Protein AF-A0A3S1H5F4-F1 (afdb_monomer_lite)

Radius of gyration: 10.46 Å; chains: 1; bounding box: 20×22×27 Å

Structure (mmCIF, N/CA/C/O backbone):
data_AF-A0A3S1H5F4-F1
#
_entry.id   AF-A0A3S1H5F4-F1
#
loop_
_atom_site.group_PDB
_atom_site.id
_atom_site.type_symbol
_atom_site.label_atom_id
_atom_site.label_alt_id
_atom_site.label_comp_id
_atom_site.label_asym_id
_atom_site.label_entity_id
_atom_site.label_seq_id
_atom_site.pdbx_PDB_ins_code
_atom_site.Cartn_x
_atom_site.Cartn_y
_atom_site.Cartn_z
_atom_site.occupancy
_atom_site.B_iso_or_equiv
_atom_site.auth_seq_id
_atom_site.auth_comp_id
_atom_site.auth_asym_id
_atom_site.auth_atom_id
_atom_site.pdbx_PDB_model_num
ATOM 1 N N . PRO A 1 1 ? -11.735 10.276 -8.066 1.00 67.06 1 PRO A N 1
ATOM 2 C CA . PRO A 1 1 ? -10.264 10.498 -8.041 1.00 67.06 1 PRO A CA 1
ATOM 3 C C . PRO A 1 1 ? -9.596 9.521 -9.018 1.00 67.06 1 PRO A C 1
ATOM 5 O O . PRO A 1 1 ? -10.009 8.369 -9.052 1.00 67.06 1 PRO A O 1
ATOM 8 N N . LYS A 1 2 ? -8.640 9.959 -9.852 1.00 74.00 2 LYS A N 1
ATOM 9 C CA . LYS A 1 2 ? -8.026 9.101 -10.887 1.00 74.00 2 LYS A CA 1
ATOM 10 C C . LYS A 1 2 ? -6.596 8.726 -10.500 1.00 74.00 2 LYS A C 1
ATOM 12 O O . LYS A 1 2 ? -5.750 9.609 -10.369 1.00 74.00 2 LYS A O 1
ATOM 17 N N . LEU A 1 3 ? -6.326 7.430 -10.354 1.0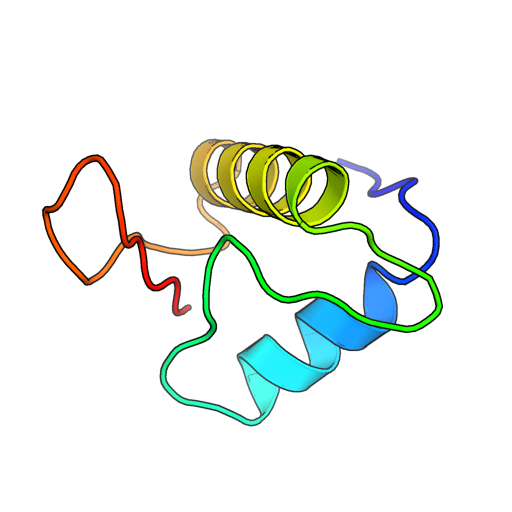0 75.06 3 LEU A N 1
ATOM 18 C CA . LEU A 1 3 ? -4.972 6.907 -10.166 1.00 75.06 3 LEU A CA 1
ATOM 19 C C . LEU A 1 3 ? -4.203 7.011 -11.489 1.00 75.06 3 LEU A C 1
ATOM 21 O O . LEU A 1 3 ? -4.717 6.650 -12.546 1.00 75.06 3 LEU A O 1
ATOM 25 N N . ARG A 1 4 ? -2.986 7.560 -11.439 1.00 78.88 4 ARG A N 1
ATOM 26 C CA . ARG A 1 4 ? -2.130 7.781 -12.622 1.00 78.88 4 ARG A CA 1
ATOM 27 C C . ARG A 1 4 ? -0.814 7.002 -12.580 1.00 78.88 4 ARG A C 1
ATOM 29 O O . ARG A 1 4 ? -0.031 7.102 -13.518 1.00 78.88 4 ARG A O 1
ATOM 36 N N . ALA A 1 5 ? -0.551 6.266 -11.500 1.00 77.19 5 ALA A N 1
ATOM 37 C CA . ALA A 1 5 ? 0.646 5.443 -11.396 1.00 77.19 5 ALA A CA 1
ATOM 38 C C . ALA A 1 5 ? 0.569 4.284 -12.401 1.00 77.19 5 ALA A C 1
ATOM 40 O O . ALA A 1 5 ? -0.444 3.583 -12.464 1.00 77.19 5 ALA A O 1
ATOM 41 N N . LYS A 1 6 ? 1.642 4.076 -13.174 1.00 73.38 6 LYS A N 1
ATOM 42 C CA . LYS A 1 6 ? 1.814 2.839 -13.945 1.00 73.38 6 LYS A CA 1
ATOM 43 C C . LYS A 1 6 ? 1.849 1.673 -12.944 1.00 73.38 6 LYS A C 1
ATOM 45 O O . LYS A 1 6 ? 2.519 1.787 -11.926 1.00 73.38 6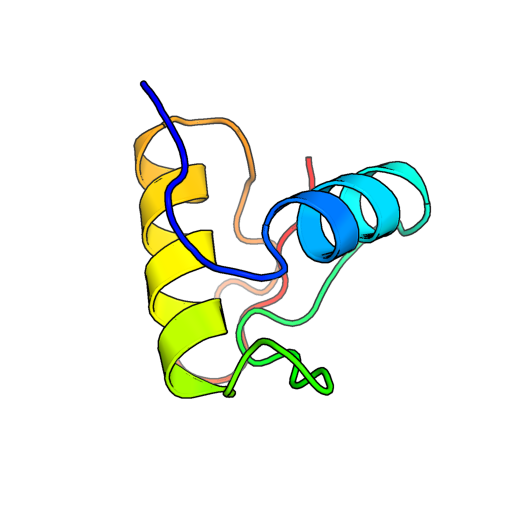 LYS A O 1
ATOM 50 N N . GLY A 1 7 ? 1.058 0.625 -13.180 1.00 79.38 7 GLY A N 1
ATOM 51 C CA . GLY A 1 7 ? 0.903 -0.509 -12.252 1.00 79.38 7 GLY A CA 1
ATOM 52 C C . GLY A 1 7 ? -0.159 -0.339 -11.151 1.00 79.38 7 GLY A C 1
ATOM 53 O O . GLY A 1 7 ? -0.316 -1.221 -10.316 1.00 79.38 7 GLY A O 1
ATOM 54 N N . ALA A 1 8 ? -0.940 0.752 -11.137 1.00 80.88 8 ALA A N 1
ATOM 55 C CA . ALA A 1 8 ? -2.047 0.889 -10.178 1.00 80.88 8 ALA A CA 1
ATOM 56 C C . ALA A 1 8 ? -3.099 -0.232 -10.310 1.00 80.88 8 ALA A C 1
ATOM 58 O O . ALA A 1 8 ? -3.709 -0.609 -9.315 1.00 80.88 8 ALA A O 1
ATOM 59 N N . GLY A 1 9 ? -3.293 -0.767 -11.522 1.00 84.31 9 GLY A N 1
ATOM 60 C CA . GLY A 1 9 ? -4.162 -1.923 -11.757 1.00 84.31 9 GLY A CA 1
ATOM 61 C C . GLY A 1 9 ? -3.676 -3.176 -11.029 1.00 84.31 9 GLY A C 1
ATOM 62 O O . GLY A 1 9 ? -4.473 -3.829 -10.366 1.00 84.31 9 GLY A O 1
ATOM 63 N N . ASP A 1 10 ? -2.370 -3.446 -11.067 1.00 84.88 10 ASP A N 1
ATOM 64 C CA . ASP A 1 10 ? -1.754 -4.601 -10.401 1.00 84.88 10 ASP A CA 1
ATOM 65 C C . ASP A 1 10 ? -1.953 -4.532 -8.881 1.00 84.88 10 ASP A C 1
ATOM 67 O O . ASP A 1 10 ? -2.274 -5.527 -8.239 1.00 84.88 10 ASP A O 1
ATOM 71 N N . VAL A 1 11 ? -1.834 -3.332 -8.303 1.00 85.00 11 VAL A N 1
ATOM 72 C CA . VAL A 1 11 ? -2.063 -3.111 -6.866 1.00 85.00 11 VAL A CA 1
ATOM 73 C C . VAL A 1 11 ? -3.526 -3.322 -6.488 1.00 85.00 11 VAL A C 1
ATOM 75 O O . VAL A 1 11 ? -3.798 -3.911 -5.447 1.00 85.00 11 VAL A O 1
ATOM 78 N N . ILE A 1 12 ? -4.469 -2.876 -7.323 1.00 86.50 12 ILE A N 1
ATOM 79 C CA . ILE A 1 12 ? -5.901 -3.119 -7.093 1.00 86.50 12 ILE A CA 1
ATOM 80 C C . ILE A 1 12 ? -6.204 -4.614 -7.179 1.00 86.50 12 ILE A C 1
ATOM 82 O O . ILE A 1 12 ? -6.900 -5.139 -6.318 1.00 86.50 12 ILE A O 1
ATOM 86 N N . PHE A 1 13 ? -5.669 -5.302 -8.188 1.00 89.06 13 PHE A N 1
ATOM 87 C CA . PHE A 1 13 ? -5.849 -6.743 -8.333 1.00 89.06 13 PHE A CA 1
ATOM 88 C C . PHE A 1 13 ? -5.325 -7.497 -7.108 1.00 89.06 13 PHE A C 1
ATOM 90 O O . PHE A 1 13 ? -6.016 -8.364 -6.577 1.00 89.06 13 PHE A O 1
ATOM 97 N N . LEU A 1 14 ? -4.141 -7.124 -6.618 1.00 89.50 14 LEU A N 1
ATOM 98 C CA . LEU A 1 14 ? -3.550 -7.748 -5.441 1.00 89.50 14 LEU A CA 1
ATOM 99 C C . LEU A 1 14 ? -4.377 -7.477 -4.177 1.00 89.50 14 LEU A C 1
ATOM 101 O O . LEU A 1 14 ? -4.623 -8.398 -3.414 1.00 89.50 14 LEU A O 1
ATOM 105 N N . LEU A 1 15 ? -4.879 -6.252 -3.991 1.00 89.50 15 LEU A N 1
ATOM 106 C CA . LEU A 1 15 ? -5.781 -5.912 -2.880 1.00 89.50 15 LEU A CA 1
ATOM 107 C C . LEU A 1 15 ? -7.108 -6.682 -2.909 1.00 89.50 15 LEU A C 1
ATOM 109 O O . LEU A 1 15 ? -7.711 -6.883 -1.864 1.00 89.50 15 LEU A O 1
ATOM 113 N N . LEU A 1 16 ? -7.582 -7.076 -4.093 1.00 89.81 16 LEU A N 1
ATOM 114 C CA . LEU A 1 16 ? -8.781 -7.906 -4.244 1.00 89.81 16 LEU A CA 1
ATOM 115 C C . LEU A 1 16 ? -8.500 -9.403 -4.054 1.00 89.81 16 LEU A C 1
ATOM 117 O O . LEU A 1 16 ? -9.441 -10.166 -3.854 1.00 89.81 16 LEU A O 1
ATOM 121 N N . SER A 1 17 ? -7.238 -9.818 -4.165 1.00 92.25 17 SER A N 1
ATOM 122 C CA . SER A 1 17 ? -6.830 -11.228 -4.119 1.00 92.25 17 SER A CA 1
ATOM 123 C C . SER A 1 17 ? -6.240 -11.638 -2.769 1.00 92.25 17 SER A C 1
ATOM 125 O O . SER A 1 17 ? -6.302 -12.810 -2.418 1.00 92.25 17 SER A O 1
ATOM 127 N N . GLU A 1 18 ? -5.669 -10.689 -2.028 1.00 91.62 18 GLU A N 1
ATOM 128 C CA . GLU A 1 18 ? -4.939 -10.913 -0.779 1.00 91.62 18 GLU A CA 1
ATOM 129 C C . GLU A 1 18 ? -5.593 -10.148 0.379 1.00 91.62 18 GLU A C 1
ATOM 131 O O . GLU A 1 18 ? -5.986 -8.992 0.220 1.00 91.62 18 GLU A O 1
ATOM 136 N N . ASP A 1 19 ? -5.611 -10.740 1.578 1.00 89.62 19 ASP A N 1
ATOM 137 C CA . ASP A 1 19 ? -6.142 -10.084 2.787 1.00 89.62 19 ASP A CA 1
ATOM 138 C C . ASP A 1 19 ? -5.322 -8.843 3.194 1.00 89.62 19 ASP A C 1
ATOM 140 O O . ASP A 1 19 ? -5.838 -7.905 3.809 1.00 89.62 19 ASP A O 1
ATOM 144 N N . ALA A 1 20 ? -4.023 -8.832 2.872 1.00 93.81 20 ALA A N 1
ATOM 145 C CA . ALA A 1 20 ? -3.121 -7.732 3.183 1.00 93.81 20 ALA A CA 1
ATOM 146 C C . ALA A 1 20 ? -1.962 -7.623 2.183 1.00 93.81 20 ALA A C 1
ATOM 148 O O . ALA A 1 20 ? -1.294 -8.600 1.853 1.00 93.81 20 ALA A O 1
ATOM 149 N N . VAL A 1 21 ? -1.644 -6.392 1.783 1.00 95.44 21 VAL A N 1
ATOM 150 C CA . VAL A 1 21 ? -0.559 -6.061 0.855 1.00 95.44 21 VAL A CA 1
ATOM 151 C C . VAL A 1 21 ? 0.476 -5.163 1.528 1.00 95.44 21 VAL A C 1
ATOM 153 O O . VAL A 1 21 ? 0.151 -4.222 2.252 1.00 95.44 21 VAL A O 1
ATOM 156 N N . SER A 1 22 ? 1.760 -5.413 1.259 1.00 95.12 22 SER A N 1
ATOM 157 C CA . SER A 1 22 ? 2.834 -4.540 1.736 1.00 95.12 22 SER A CA 1
ATOM 158 C C . SER A 1 22 ? 2.757 -3.147 1.112 1.00 95.12 22 SER A C 1
ATOM 160 O O . SER A 1 22 ? 2.818 -2.991 -0.108 1.00 95.12 22 SER A O 1
ATOM 162 N N . GLY A 1 23 ? 2.780 -2.111 1.954 1.00 93.88 23 GLY A N 1
ATOM 163 C CA . GLY A 1 23 ? 2.860 -0.713 1.520 1.00 93.88 23 GLY A CA 1
ATOM 164 C C . GLY A 1 23 ? 4.135 -0.361 0.746 1.00 93.88 23 GLY A C 1
ATOM 165 O O . G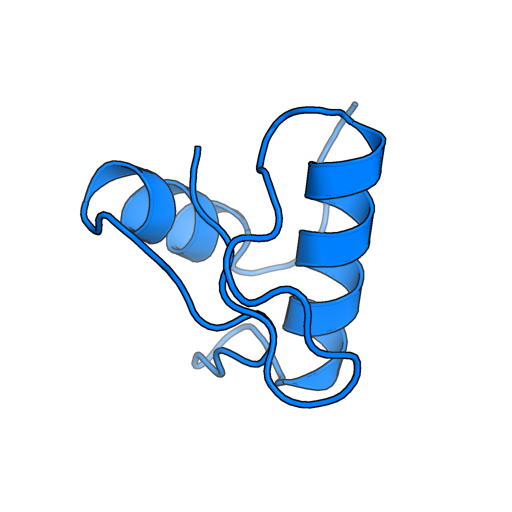LY A 1 23 ? 4.226 0.699 0.131 1.00 93.88 23 GLY A O 1
ATOM 166 N N . SER A 1 24 ? 5.139 -1.237 0.780 1.00 94.19 24 SER A N 1
ATOM 167 C CA . SER A 1 24 ? 6.393 -1.119 0.032 1.00 94.19 24 SER A CA 1
ATOM 168 C C . SER A 1 24 ? 6.556 -2.191 -1.046 1.00 94.19 24 SER A C 1
ATOM 170 O O . SER A 1 24 ? 7.689 -2.452 -1.455 1.00 94.19 24 SER A O 1
ATOM 172 N N . LEU A 1 25 ? 5.453 -2.800 -1.500 1.00 93.69 25 LEU A N 1
ATOM 173 C CA . LEU A 1 25 ? 5.440 -3.720 -2.637 1.00 93.69 25 LEU A CA 1
ATOM 174 C C . LEU A 1 25 ? 6.262 -3.140 -3.793 1.00 93.69 25 LEU A C 1
ATOM 176 O O . LEU A 1 25 ? 6.152 -1.956 -4.110 1.00 93.69 25 LEU A O 1
ATOM 180 N N . THR A 1 26 ? 7.098 -3.967 -4.407 1.00 93.38 26 THR A N 1
ATOM 181 C CA . THR A 1 26 ? 7.825 -3.604 -5.623 1.00 93.38 26 THR A CA 1
ATOM 182 C C . THR A 1 26 ? 7.364 -4.536 -6.730 1.00 93.38 26 THR A C 1
ATOM 184 O O . THR A 1 26 ? 7.329 -5.746 -6.529 1.00 93.38 26 THR A O 1
ATOM 187 N N . THR A 1 27 ? 6.991 -3.965 -7.868 1.00 89.19 27 THR A N 1
ATOM 188 C CA . THR A 1 27 ? 6.668 -4.697 -9.098 1.00 89.19 27 THR A CA 1
ATOM 189 C C . THR A 1 27 ? 7.496 -4.114 -10.237 1.00 89.19 27 THR A C 1
ATOM 191 O O . THR A 1 27 ? 8.133 -3.070 -10.068 1.00 89.19 27 THR A O 1
ATOM 194 N N . ASP A 1 28 ? 7.444 -4.728 -11.415 1.00 88.88 28 ASP A N 1
ATOM 195 C CA . ASP A 1 28 ? 8.143 -4.231 -12.608 1.00 88.88 28 ASP A CA 1
ATOM 196 C C . ASP A 1 28 ? 7.780 -2.774 -12.955 1.00 88.88 28 ASP A C 1
ATOM 198 O O . ASP A 1 28 ? 8.588 -2.036 -13.517 1.00 88.88 28 ASP A O 1
ATOM 202 N N . ASN A 1 29 ? 6.574 -2.331 -12.573 1.00 87.12 29 ASN A N 1
ATOM 203 C CA . ASN A 1 29 ? 6.045 -0.998 -12.874 1.00 87.12 29 ASN A CA 1
ATOM 204 C C . ASN A 1 29 ? 5.981 -0.054 -11.659 1.00 87.12 29 ASN A C 1
ATOM 206 O O . ASN A 1 29 ? 5.729 1.143 -11.829 1.00 87.12 29 ASN A O 1
ATOM 210 N N . LEU A 1 30 ? 6.207 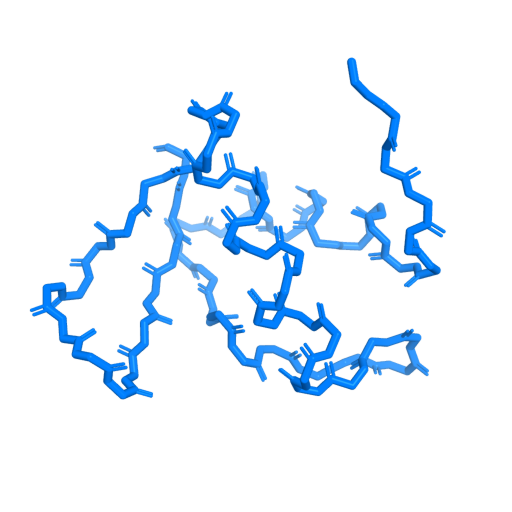-0.558 -10.442 1.00 89.75 30 LEU A N 1
ATOM 211 C CA . LEU A 1 30 ? 6.101 0.199 -9.193 1.00 89.75 30 LEU A CA 1
ATOM 212 C C . LEU A 1 30 ? 7.340 -0.006 -8.328 1.00 89.75 30 LEU A C 1
ATOM 214 O O . LEU A 1 30 ? 7.572 -1.076 -7.773 1.00 89.75 30 LEU A O 1
ATOM 218 N N . SER A 1 31 ? 8.101 1.070 -8.129 1.00 94.06 31 SER A N 1
ATOM 219 C CA 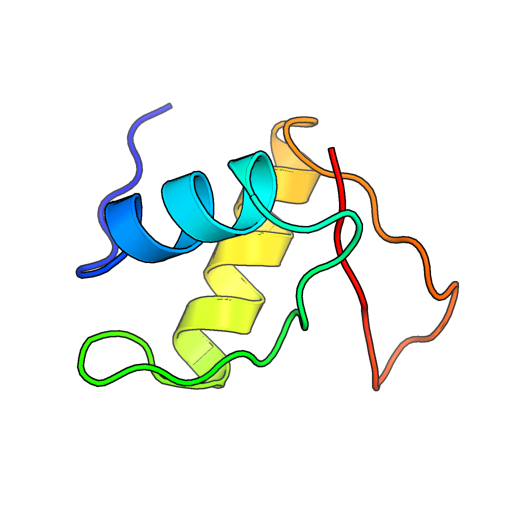. SER A 1 31 ? 9.144 1.084 -7.105 1.00 94.06 31 SER A CA 1
ATOM 220 C C . SER A 1 31 ? 8.529 1.117 -5.705 1.00 94.06 31 SER A C 1
ATOM 222 O O . SER A 1 31 ? 7.448 1.676 -5.502 1.00 94.06 31 SER A O 1
ATOM 224 N N . ARG A 1 32 ? 9.275 0.651 -4.697 1.00 93.75 32 ARG A N 1
ATOM 225 C CA . ARG A 1 32 ? 8.854 0.732 -3.287 1.00 93.75 32 ARG A CA 1
ATOM 226 C C . ARG A 1 32 ? 8.413 2.136 -2.839 1.00 93.75 32 ARG A C 1
ATOM 228 O O . ARG A 1 32 ? 7.581 2.265 -1.947 1.00 93.75 32 ARG A O 1
ATOM 235 N N . PHE A 1 33 ? 8.983 3.196 -3.422 1.00 94.19 33 PHE A N 1
ATOM 236 C CA . PHE A 1 33 ? 8.633 4.582 -3.096 1.00 94.19 33 PHE A CA 1
ATOM 237 C C . PHE A 1 33 ? 7.317 5.004 -3.757 1.00 94.19 33 PHE A C 1
ATOM 239 O O . PHE A 1 33 ? 6.502 5.680 -3.129 1.00 94.19 33 PHE A O 1
ATOM 246 N N . ALA A 1 34 ? 7.097 4.581 -5.005 1.00 93.19 34 ALA A N 1
ATOM 247 C CA . ALA A 1 34 ? 5.846 4.815 -5.714 1.00 93.19 34 ALA A CA 1
ATOM 248 C C . ALA A 1 34 ? 4.684 4.066 -5.042 1.00 93.19 34 ALA A C 1
ATOM 250 O O . ALA A 1 34 ? 3.630 4.665 -4.838 1.00 93.19 34 ALA A O 1
ATOM 251 N N . SER A 1 35 ? 4.904 2.823 -4.600 1.00 94.50 35 SER A N 1
ATOM 252 C CA . SER A 1 35 ? 3.916 2.043 -3.843 1.00 94.50 35 SER A CA 1
ATOM 253 C C . SER A 1 35 ? 3.542 2.711 -2.529 1.00 94.50 35 SER A C 1
ATOM 255 O O . SER A 1 35 ? 2.359 2.898 -2.269 1.00 94.50 35 SER A O 1
ATOM 257 N N . ARG A 1 36 ? 4.524 3.182 -1.746 1.00 94.00 36 ARG A N 1
ATOM 258 C CA . ARG A 1 36 ? 4.245 3.915 -0.498 1.00 94.00 36 ARG A CA 1
ATOM 259 C C . ARG A 1 36 ? 3.324 5.106 -0.735 1.00 94.00 36 ARG A C 1
ATOM 261 O O . ARG A 1 36 ? 2.301 5.234 -0.073 1.00 94.00 36 ARG A O 1
ATOM 268 N N . ARG A 1 37 ? 3.643 5.934 -1.734 1.00 94.25 37 ARG A N 1
ATOM 269 C CA . ARG A 1 37 ? 2.838 7.115 -2.070 1.00 94.25 37 ARG A CA 1
ATOM 270 C C . ARG A 1 37 ? 1.457 6.743 -2.619 1.00 94.25 37 ARG A C 1
ATOM 272 O O . ARG A 1 37 ? 0.496 7.468 -2.380 1.00 94.25 37 ARG A O 1
ATOM 279 N N . LEU A 1 38 ? 1.346 5.635 -3.354 1.00 94.25 38 LEU A N 1
ATOM 280 C CA . LEU A 1 38 ? 0.068 5.105 -3.827 1.00 94.25 38 LEU A CA 1
ATOM 281 C C . LEU A 1 38 ? -0.810 4.663 -2.651 1.00 94.25 38 LEU A C 1
ATOM 283 O O . LEU A 1 38 ? -1.949 5.109 -2.567 1.00 94.25 38 LEU A O 1
ATOM 287 N N . PHE A 1 39 ? -0.286 3.853 -1.731 1.00 94.81 39 PHE A N 1
ATOM 288 C CA . PHE A 1 39 ? -1.032 3.381 -0.563 1.00 94.81 39 PHE A CA 1
ATOM 289 C C . PHE A 1 39 ? -1.431 4.517 0.379 1.00 94.81 39 PHE A C 1
ATOM 291 O O . PHE A 1 39 ? -2.575 4.557 0.819 1.00 94.81 39 PHE A O 1
ATOM 298 N N . GLU A 1 40 ? -0.555 5.497 0.610 1.00 93.75 40 GLU A N 1
ATOM 299 C CA . GLU A 1 40 ? -0.911 6.718 1.347 1.00 93.75 40 GLU A CA 1
ATOM 300 C C . GLU A 1 40 ? -2.086 7.453 0.689 1.00 93.75 40 GLU A C 1
ATOM 302 O O . GLU A 1 40 ? -3.001 7.910 1.373 1.00 93.75 40 GLU A O 1
ATOM 307 N N . ARG A 1 41 ? -2.100 7.547 -0.647 1.00 94.69 41 ARG A N 1
ATOM 308 C CA . ARG A 1 41 ? -3.222 8.146 -1.379 1.00 94.69 41 ARG A CA 1
ATOM 309 C C . ARG A 1 41 ? -4.494 7.315 -1.284 1.00 94.69 41 ARG A C 1
ATOM 311 O O . ARG A 1 41 ? -5.556 7.900 -1.123 1.00 94.69 41 ARG A O 1
ATOM 318 N N . LEU A 1 42 ? -4.408 5.993 -1.390 1.00 93.94 42 LEU A N 1
ATOM 319 C CA . LEU A 1 42 ? -5.567 5.110 -1.253 1.00 93.94 42 LEU A CA 1
ATOM 320 C C . LEU A 1 42 ? -6.159 5.185 0.159 1.00 93.94 42 LEU A C 1
ATOM 322 O O . LEU A 1 42 ? -7.375 5.247 0.297 1.00 93.94 42 LEU A O 1
ATOM 326 N N . GLN A 1 43 ? -5.312 5.269 1.186 1.00 94.19 43 GLN A N 1
ATOM 327 C CA . GLN A 1 43 ? -5.736 5.442 2.574 1.00 94.19 43 GLN A CA 1
ATOM 328 C C . GLN A 1 43 ? -6.417 6.799 2.794 1.00 94.19 43 GLN A C 1
ATOM 330 O O . GLN A 1 43 ? -7.468 6.863 3.419 1.00 94.19 43 GLN A O 1
ATOM 335 N N . GLN A 1 44 ? -5.863 7.886 2.242 1.00 94.88 44 GLN A N 1
ATOM 336 C CA . GLN A 1 44 ? -6.497 9.215 2.278 1.00 94.88 44 GLN A CA 1
ATOM 337 C C . GLN A 1 44 ? -7.859 9.255 1.574 1.00 94.88 44 GLN A C 1
ATOM 339 O O . GLN A 1 44 ? -8.670 10.126 1.863 1.00 94.88 44 GLN A O 1
ATOM 344 N N . LEU A 1 45 ? -8.076 8.357 0.613 1.00 94.75 45 LEU A N 1
ATOM 345 C CA . LEU A 1 45 ? -9.338 8.195 -0.102 1.00 94.75 45 LEU A CA 1
ATOM 346 C C . LEU A 1 45 ? -10.258 7.156 0.553 1.00 94.75 45 LEU A C 1
ATOM 348 O O . LEU A 1 45 ? -11.270 6.813 -0.049 1.00 94.75 45 LEU A O 1
ATOM 352 N N . GLU A 1 46 ? -9.887 6.640 1.730 1.00 93.62 46 GLU A N 1
ATOM 353 C CA . GLU A 1 46 ? -10.629 5.623 2.487 1.00 93.62 46 GLU A CA 1
ATOM 354 C C . GLU A 1 46 ? -10.886 4.325 1.698 1.00 93.62 46 GLU A C 1
ATOM 356 O O . GLU A 1 46 ? -11.814 3.579 1.987 1.00 93.62 46 GLU A O 1
ATOM 361 N N . VAL A 1 47 ? -10.048 4.035 0.695 1.00 93.69 47 VAL A N 1
ATOM 362 C CA . VAL A 1 47 ? -10.140 2.810 -0.122 1.00 93.69 47 VAL A CA 1
ATOM 363 C C . VAL A 1 47 ? -9.490 1.621 0.580 1.00 93.69 47 VAL A C 1
ATOM 365 O O . VAL A 1 47 ? -9.885 0.483 0.361 1.00 93.69 47 VAL A O 1
ATOM 368 N N . VAL A 1 48 ? -8.457 1.886 1.381 1.00 94.75 48 VAL A N 1
ATOM 369 C CA . VAL A 1 48 ? -7.696 0.873 2.119 1.00 94.75 48 VAL A CA 1
ATOM 370 C C . VAL A 1 48 ? -7.454 1.338 3.547 1.00 94.75 48 VAL A C 1
ATOM 372 O O . VAL A 1 48 ? -7.363 2.540 3.822 1.00 94.75 48 VAL A O 1
ATOM 375 N N . ARG A 1 49 ? -7.258 0.382 4.448 1.00 95.50 49 ARG A N 1
ATOM 376 C CA . ARG A 1 49 ? -6.909 0.589 5.852 1.00 95.50 49 ARG A CA 1
ATOM 377 C C . ARG A 1 49 ? -5.511 0.064 6.131 1.00 95.50 49 ARG A C 1
ATOM 379 O O . ARG A 1 49 ? -5.095 -0.962 5.603 1.00 95.50 49 ARG A O 1
ATOM 386 N N . GLU A 1 50 ? -4.780 0.794 6.963 1.00 95.88 50 GLU A N 1
ATOM 387 C CA . GLU A 1 50 ? -3.492 0.347 7.487 1.00 95.88 50 GLU A CA 1
ATOM 388 C C . GLU A 1 50 ? -3.747 -0.651 8.627 1.00 95.88 50 GLU A C 1
ATOM 390 O O . GLU A 1 50 ? -4.547 -0.371 9.517 1.00 95.88 50 GLU A O 1
ATOM 395 N N . LEU A 1 51 ? -3.108 -1.821 8.571 1.00 96.06 51 LEU A N 1
ATOM 396 C CA . LEU A 1 51 ? -3.411 -2.963 9.443 1.00 96.06 51 LEU A CA 1
ATOM 397 C C . LEU A 1 51 ? -2.335 -3.244 10.500 1.00 96.06 51 LEU A C 1
ATOM 399 O O . LEU A 1 51 ? -2.582 -3.978 11.452 1.00 96.06 51 LEU A O 1
ATOM 403 N N . SER A 1 52 ? -1.120 -2.721 10.332 1.00 93.56 52 SER A N 1
ATOM 404 C CA . SER A 1 52 ? 0.024 -3.085 11.175 1.00 93.56 52 SER A CA 1
ATOM 405 C C . SER A 1 52 ? 0.170 -2.219 12.427 1.00 93.56 52 SER A C 1
ATOM 407 O O . SER A 1 52 ? 0.840 -2.638 13.372 1.00 93.56 52 SER A O 1
ATOM 409 N N . GLY A 1 53 ? -0.376 -0.998 12.431 1.00 91.38 53 GLY A N 1
ATOM 410 C CA . GLY A 1 53 ? -0.187 -0.015 13.499 1.00 91.38 53 GLY A CA 1
ATOM 411 C C . GLY A 1 53 ? 1.254 0.496 13.631 1.00 91.38 53 GLY A C 1
ATOM 412 O O . GLY A 1 53 ? 1.601 1.110 14.640 1.00 91.38 53 GLY A O 1
ATOM 413 N N . ARG A 1 54 ? 2.130 0.224 12.650 1.00 88.31 54 ARG A N 1
ATOM 414 C CA . ARG A 1 54 ? 3.569 0.534 12.709 1.00 88.31 54 ARG A CA 1
ATOM 415 C C . ARG A 1 54 ? 3.968 1.621 11.704 1.00 88.31 54 ARG A C 1
ATOM 417 O O . ARG A 1 54 ? 3.422 1.712 10.606 1.00 88.31 54 ARG A O 1
ATOM 424 N N . PRO A 1 55 ? 4.984 2.446 12.016 1.00 81.56 55 PRO A N 1
ATOM 425 C CA . PRO A 1 55 ? 5.413 3.515 11.115 1.00 81.56 55 PRO A CA 1
ATOM 426 C C . PRO A 1 55 ? 6.261 3.030 9.926 1.00 81.56 55 PRO A C 1
ATOM 428 O O . PRO A 1 55 ? 6.266 3.686 8.889 1.00 81.56 55 P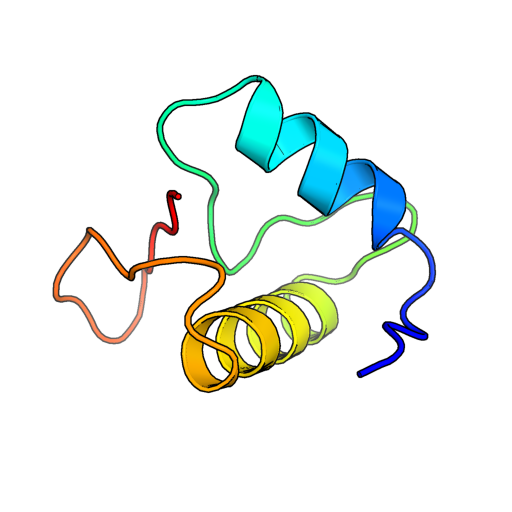RO A O 1
ATOM 431 N N . THR A 1 56 ? 6.978 1.910 10.048 1.00 82.00 56 THR A N 1
ATOM 432 C CA . THR A 1 56 ? 8.030 1.504 9.091 1.00 82.00 56 THR A CA 1
ATOM 433 C C . THR A 1 56 ? 7.673 0.315 8.199 1.00 82.00 56 THR A C 1
ATOM 435 O O . THR A 1 56 ? 8.133 0.268 7.057 1.00 82.00 56 THR A O 1
ATOM 438 N N . PHE A 1 57 ? 6.853 -0.622 8.680 1.00 88.00 57 PHE A N 1
ATOM 439 C CA . PHE A 1 57 ? 6.436 -1.816 7.939 1.00 88.00 57 PHE A CA 1
ATOM 440 C C . PHE A 1 57 ? 4.911 -1.899 7.909 1.00 88.00 57 PHE A C 1
ATOM 442 O O . PHE A 1 57 ? 4.304 -2.594 8.717 1.00 88.00 57 PHE A O 1
ATOM 449 N N . ARG A 1 58 ? 4.311 -1.120 7.006 1.00 94.75 58 ARG A N 1
ATOM 450 C CA . ARG A 1 58 ? 2.857 -1.008 6.882 1.00 94.75 58 ARG A CA 1
ATOM 451 C C . ARG A 1 58 ? 2.296 -2.072 5.956 1.00 94.75 58 ARG A C 1
ATOM 453 O O . ARG A 1 58 ? 2.812 -2.269 4.851 1.00 94.75 58 ARG A O 1
ATOM 460 N N . LEU A 1 59 ? 1.221 -2.698 6.412 1.00 95.75 59 LEU A N 1
ATOM 461 C CA . LEU A 1 59 ? 0.366 -3.565 5.614 1.00 95.75 59 LEU A CA 1
ATOM 462 C C . LEU A 1 59 ? -0.960 -2.849 5.383 1.00 95.75 59 LEU A C 1
ATOM 464 O O . LEU A 1 59 ? -1.455 -2.166 6.280 1.00 95.75 59 LEU A O 1
ATOM 468 N N . PHE A 1 60 ? -1.509 -3.001 4.187 1.00 95.69 60 PHE A N 1
ATOM 469 C CA . PHE A 1 60 ? -2.764 -2.391 3.779 1.00 95.69 60 PHE A CA 1
ATOM 470 C C . PHE A 1 60 ? -3.740 -3.465 3.319 1.00 95.69 60 PHE A C 1
ATOM 472 O O . PHE A 1 60 ? -3.357 -4.338 2.546 1.00 95.69 60 PHE A O 1
ATOM 479 N N . GLY A 1 61 ? -4.985 -3.372 3.765 1.00 95.12 61 GLY A N 1
ATOM 480 C CA . GLY A 1 61 ? -6.102 -4.180 3.272 1.00 95.12 61 GLY A CA 1
ATOM 481 C C . GLY A 1 61 ? -7.300 -3.293 2.954 1.00 95.12 61 GLY A C 1
ATOM 482 O O . GLY A 1 61 ? -7.242 -2.084 3.186 1.00 95.12 61 GLY A O 1
ATOM 483 N N . LEU A 1 62 ? -8.366 -3.877 2.413 1.00 93.44 62 LEU A N 1
ATOM 484 C CA . LEU A 1 62 ? -9.635 -3.182 2.167 1.00 93.44 62 LEU A CA 1
ATOM 485 C C . LEU A 1 62 ? -10.377 -2.926 3.495 1.00 93.44 62 LEU A C 1
ATOM 487 O O . LEU A 1 62 ? -10.564 -3.865 4.300 1.00 93.44 62 LEU A O 1
#

Sequence (62 aa):
PKLRAKGAGDVIFLLLSEDAVSGSLTTDNLSRFASRRLFERLQQLEVVRELSGRPTFRLFGL

pLDDT: mean 89.91, std 6.61, range [67.06, 96.06]

Foldseek 3Di:
DDDDQDCPVVVVVCLVVDQKDWCQDDDPRDGSVNSVVVVVVCVVVVNWDWDPPDDPTTIIHD

Secondary structure (DSSP, 8-state):
----STTHHHHHHHHHH-S-EETT--BTTB-HHHHHHHHHHHHHTTSSEE-S--SSS-EEE-